Protein AF-A0A4U0V366-F1 (afdb_monomer_lite)

Organism: NCBI:txid329885

pLDDT: mean 86.23, std 10.23, range [53.16, 95.81]

Secondary structure (DSSP, 8-state):
-----TT--HHHHHHHHHHHHHHHHH---TTHHHHHHHHHH-HHHHHHHHHHHHHHTSS-PPPHHHHHHHHHHHHHHHHHHHHHTT-HHHHHHHHHHHHHHS-HHHHHHHHHHHHHT-

Foldseek 3Di:
DAAEPPPDDPVLLCQQLLLLLLLVVLHPLPCLSLVLNCRHHNDVVSVVSNVVVVVVPPDDDDDPVVSLLSSLLSLLSNLVSCVVVVNPVSSVSSVVSSVVVDPPVSNVVSNVCVVVVD

Structure (mmCIF, N/CA/C/O backbone):
data_AF-A0A4U0V366-F1
#
_entry.id   AF-A0A4U0V366-F1
#
loop_
_atom_site.group_PDB
_atom_site.id
_atom_site.type_symbol
_atom_site.label_atom_id
_atom_site.label_alt_id
_atom_site.label_comp_id
_atom_site.label_asym_id
_atom_site.label_entity_id
_atom_site.label_seq_id
_atom_site.pdbx_PDB_ins_code
_atom_site.Cartn_x
_atom_site.Cartn_y
_atom_site.Cartn_z
_atom_site.occupancy
_atom_site.B_iso_or_equiv
_atom_site.auth_seq_id
_atom_site.auth_comp_id
_atom_site.auth_asym_id
_atom_site.auth_atom_id
_atom_site.pdbx_PDB_model_num
ATOM 1 N N . MET A 1 1 ? -13.901 3.287 -4.313 1.00 78.00 1 MET A N 1
ATOM 2 C CA . MET A 1 1 ? -13.009 4.392 -3.893 1.00 78.00 1 MET A CA 1
ATOM 3 C C . MET A 1 1 ? -12.447 4.038 -2.527 1.00 78.00 1 MET A C 1
ATOM 5 O O . MET A 1 1 ? -13.176 3.373 -1.798 1.00 78.00 1 MET A O 1
ATOM 9 N N . PRO A 1 2 ? -11.193 4.408 -2.212 1.00 88.31 2 PRO A N 1
ATOM 10 C CA . PRO A 1 2 ? -10.598 4.108 -0.915 1.00 88.31 2 PRO A CA 1
ATOM 11 C C . PRO A 1 2 ? -11.298 4.849 0.228 1.00 88.31 2 PRO A C 1
ATOM 13 O O . PRO A 1 2 ? -11.888 5.910 0.016 1.00 88.31 2 PRO A O 1
ATOM 16 N N . THR A 1 3 ? -11.225 4.288 1.430 1.00 92.88 3 THR A N 1
ATOM 17 C CA . THR A 1 3 ? -11.846 4.803 2.656 1.00 92.88 3 THR A CA 1
ATOM 18 C C . THR A 1 3 ? -10.923 4.646 3.862 1.00 92.88 3 THR A C 1
ATOM 20 O O . THR A 1 3 ? -10.060 3.769 3.887 1.00 92.88 3 THR A O 1
ATOM 23 N N . ALA A 1 4 ? -11.126 5.484 4.880 1.00 92.50 4 ALA A N 1
ATOM 24 C CA . ALA A 1 4 ? -10.315 5.500 6.095 1.00 92.50 4 ALA A CA 1
ATOM 25 C C . ALA A 1 4 ? -10.361 4.175 6.879 1.00 92.50 4 ALA A C 1
ATOM 27 O O . ALA A 1 4 ? -11.420 3.566 7.030 1.00 92.50 4 ALA A O 1
ATOM 28 N N . LEU A 1 5 ? -9.224 3.781 7.462 1.00 89.50 5 LEU A N 1
ATOM 29 C CA . LEU A 1 5 ? -9.089 2.595 8.320 1.00 89.50 5 LEU A CA 1
ATOM 30 C C . LEU A 1 5 ? -9.497 2.898 9.770 1.00 89.50 5 LEU A C 1
ATOM 32 O O . LEU A 1 5 ? -8.682 2.857 10.699 1.00 89.50 5 LEU A O 1
ATOM 36 N N . SER A 1 6 ? -10.764 3.253 9.981 1.00 79.94 6 SER A N 1
ATOM 37 C CA . SER A 1 6 ? -11.245 3.767 11.272 1.00 79.94 6 SER A CA 1
ATOM 38 C C . SER A 1 6 ? -11.181 2.748 12.417 1.00 79.94 6 SER A C 1
ATOM 40 O O . SER A 1 6 ? -10.937 3.146 13.552 1.00 79.94 6 SER A O 1
ATOM 42 N N . ASN A 1 7 ? -11.331 1.452 12.127 1.00 83.69 7 ASN A N 1
ATOM 43 C CA . ASN A 1 7 ? -11.430 0.392 13.143 1.00 83.69 7 ASN A CA 1
ATOM 44 C C . ASN A 1 7 ? -10.159 -0.468 13.284 1.00 83.69 7 ASN A C 1
ATOM 46 O O . ASN A 1 7 ? -10.141 -1.415 14.068 1.00 83.69 7 ASN A O 1
ATOM 50 N N . ALA A 1 8 ? -9.097 -0.160 12.536 1.00 87.00 8 ALA A N 1
ATOM 51 C CA . ALA A 1 8 ? -7.850 -0.921 12.574 1.00 87.00 8 ALA A CA 1
ATOM 52 C C . ALA A 1 8 ? -6.995 -0.566 13.805 1.00 87.00 8 ALA A C 1
ATOM 54 O O . ALA A 1 8 ? -6.887 0.604 14.189 1.00 87.00 8 ALA A O 1
ATOM 55 N N . THR A 1 9 ? -6.329 -1.568 14.389 1.00 89.62 9 THR A N 1
ATOM 56 C CA . THR A 1 9 ? -5.337 -1.360 15.459 1.00 89.62 9 THR A CA 1
ATOM 57 C C . THR A 1 9 ? -4.125 -0.582 14.944 1.00 89.62 9 THR A C 1
ATOM 59 O O . THR A 1 9 ? -3.849 -0.574 13.744 1.00 89.62 9 THR A O 1
ATOM 62 N N . GLN A 1 10 ? -3.353 0.046 15.837 1.00 87.44 10 GLN A N 1
ATOM 63 C CA . GLN A 1 10 ? -2.150 0.780 15.425 1.00 87.44 10 GLN A CA 1
ATOM 64 C C . GLN A 1 10 ? -1.112 -0.131 14.752 1.00 87.44 10 GLN A C 1
ATOM 66 O O . GLN A 1 10 ? -0.520 0.248 13.748 1.00 87.44 10 GLN A O 1
ATOM 71 N N . GLU A 1 11 ? -0.941 -1.355 15.255 1.00 88.69 11 GLU A N 1
ATOM 72 C CA . GLU A 1 11 ? -0.074 -2.369 14.642 1.00 88.69 11 GLU A CA 1
ATOM 73 C C . GLU A 1 11 ? -0.494 -2.668 13.197 1.00 88.69 11 GLU A C 1
ATOM 75 O O . GLU A 1 11 ? 0.329 -2.648 12.283 1.00 88.69 11 GLU A O 1
ATOM 80 N N . THR A 1 12 ? -1.796 -2.855 12.975 1.00 88.44 12 THR A N 1
ATOM 81 C CA . THR A 1 12 ? -2.364 -3.073 11.641 1.00 88.44 12 THR A CA 1
ATOM 82 C C . THR A 1 12 ? -2.129 -1.873 10.733 1.00 88.44 12 THR A C 1
ATOM 84 O O . THR A 1 12 ? -1.743 -2.033 9.575 1.00 88.44 12 THR A O 1
ATOM 87 N N . LYS A 1 13 ? -2.347 -0.662 11.258 1.00 89.31 13 LYS A N 1
ATOM 88 C CA . LYS A 1 13 ? -2.121 0.573 10.508 1.00 89.31 13 LYS A CA 1
ATOM 89 C C . LYS A 1 13 ? -0.665 0.686 10.071 1.00 89.31 13 LYS A C 1
ATOM 91 O O . LYS A 1 13 ? -0.426 0.948 8.899 1.00 89.31 13 LYS A O 1
ATOM 96 N N . ASN A 1 14 ? 0.286 0.390 10.952 1.00 89.19 14 ASN A N 1
ATOM 97 C CA . ASN A 1 14 ? 1.713 0.393 10.625 1.00 89.19 14 ASN A CA 1
ATOM 98 C C . ASN A 1 14 ? 2.061 -0.683 9.579 1.00 89.19 14 ASN A C 1
ATOM 100 O O . ASN A 1 14 ? 2.765 -0.396 8.614 1.00 89.19 14 ASN A O 1
ATOM 104 N N . ALA A 1 15 ? 1.497 -1.891 9.696 1.00 88.12 15 ALA A N 1
ATOM 105 C CA . ALA A 1 15 ? 1.712 -2.985 8.741 1.00 88.12 15 ALA A CA 1
ATOM 106 C C . ALA A 1 15 ? 1.196 -2.696 7.314 1.00 88.12 15 ALA A C 1
ATOM 108 O O . ALA A 1 15 ? 1.554 -3.408 6.372 1.00 88.12 15 ALA A O 1
ATOM 109 N N . ILE A 1 16 ? 0.343 -1.679 7.148 1.00 92.75 16 ILE A N 1
ATOM 110 C CA . ILE A 1 16 ? -0.163 -1.205 5.853 1.00 92.75 16 ILE A CA 1
ATOM 111 C C . ILE A 1 16 ? 0.556 0.083 5.433 1.00 92.75 16 ILE A C 1
ATOM 113 O O . ILE A 1 16 ? 0.961 0.204 4.280 1.00 92.75 16 ILE A O 1
ATOM 117 N N . LEU A 1 17 ? 0.737 1.035 6.352 1.00 92.12 17 LEU A N 1
ATOM 118 C CA . LEU A 1 17 ? 1.331 2.341 6.076 1.00 92.12 17 LEU A CA 1
ATOM 119 C C . LEU A 1 17 ? 2.808 2.225 5.693 1.00 92.12 17 LEU A C 1
ATOM 121 O O . LEU A 1 17 ? 3.205 2.811 4.690 1.00 92.12 17 LEU A O 1
ATOM 125 N N . THR A 1 18 ? 3.605 1.441 6.425 1.00 89.44 18 THR A N 1
ATOM 126 C CA . THR A 1 18 ? 5.047 1.322 6.161 1.00 89.44 18 THR A CA 1
ATOM 127 C C . THR A 1 18 ? 5.326 0.846 4.729 1.00 89.44 18 THR A C 1
ATOM 129 O O . THR A 1 18 ? 6.006 1.571 4.007 1.00 89.44 18 THR A O 1
ATOM 132 N N . PRO A 1 19 ? 4.734 -0.257 4.219 1.00 90.06 19 PRO A N 1
ATOM 133 C CA . PRO A 1 19 ? 4.952 -0.658 2.828 1.00 90.06 19 PRO A CA 1
ATOM 134 C C . PRO A 1 19 ? 4.457 0.361 1.782 1.00 90.06 19 PRO A C 1
ATOM 136 O O . PRO A 1 19 ? 5.019 0.434 0.689 1.00 90.06 19 PRO A O 1
ATOM 139 N N . LEU A 1 20 ? 3.423 1.159 2.082 1.00 91.50 20 LEU A N 1
ATOM 140 C CA . LEU A 1 20 ? 2.951 2.216 1.177 1.00 91.50 20 LEU A CA 1
ATOM 141 C C . LEU A 1 20 ? 3.949 3.374 1.102 1.00 91.50 20 LEU A C 1
ATOM 143 O O . LEU A 1 20 ? 4.308 3.803 0.007 1.00 91.50 20 LEU A O 1
ATOM 147 N N . ILE A 1 21 ? 4.447 3.849 2.245 1.00 90.25 21 ILE A N 1
ATOM 148 C CA . ILE A 1 21 ? 5.492 4.879 2.269 1.00 90.25 21 ILE A CA 1
ATOM 149 C C . ILE A 1 21 ? 6.768 4.352 1.624 1.00 90.25 21 ILE A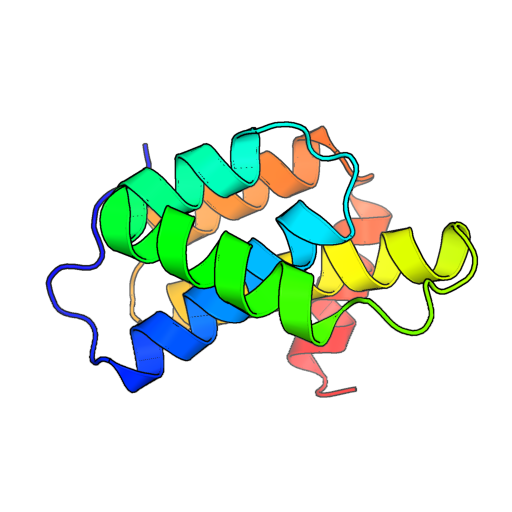 C 1
ATOM 151 O O . ILE A 1 21 ? 7.407 5.058 0.842 1.00 90.25 21 ILE A O 1
ATOM 155 N N . ASP A 1 22 ? 7.085 3.080 1.859 1.00 86.25 22 ASP A N 1
ATOM 156 C CA . ASP A 1 22 ? 8.225 2.434 1.242 1.00 86.25 22 ASP A CA 1
ATOM 157 C C . ASP A 1 22 ? 8.143 2.478 -0.281 1.00 86.25 22 ASP A C 1
ATOM 159 O O . ASP A 1 22 ? 9.132 2.805 -0.944 1.00 86.25 22 ASP A O 1
ATOM 163 N N . ALA A 1 23 ? 6.966 2.159 -0.817 1.00 87.50 23 ALA A N 1
ATOM 164 C CA . ALA A 1 23 ? 6.689 2.193 -2.239 1.00 87.50 23 ALA A CA 1
ATOM 165 C C . ALA A 1 23 ? 6.672 3.622 -2.798 1.00 87.50 23 ALA A C 1
ATOM 167 O O . ALA A 1 23 ? 7.149 3.838 -3.907 1.00 87.50 23 ALA A O 1
ATOM 168 N N . HIS A 1 24 ? 6.179 4.604 -2.040 1.00 88.94 24 HIS A N 1
ATOM 169 C CA . HIS A 1 24 ? 6.193 6.009 -2.446 1.00 88.94 24 HIS A CA 1
ATOM 170 C C . HIS A 1 24 ? 7.619 6.570 -2.534 1.00 88.94 24 HIS A C 1
ATOM 172 O O . HIS A 1 24 ? 7.973 7.199 -3.526 1.00 88.94 24 HIS A O 1
ATOM 178 N N . LEU A 1 25 ? 8.455 6.310 -1.527 1.00 85.25 25 LEU A N 1
ATOM 179 C CA . LEU A 1 25 ? 9.818 6.843 -1.460 1.00 85.25 25 LEU A CA 1
ATOM 180 C C . LEU A 1 25 ? 10.789 6.147 -2.427 1.00 85.25 25 LEU A C 1
ATOM 182 O O . LEU A 1 25 ? 11.729 6.780 -2.899 1.00 85.25 25 LEU A O 1
ATOM 186 N N . ASN A 1 26 ? 10.581 4.858 -2.711 1.00 82.12 26 ASN A N 1
ATOM 187 C CA . ASN A 1 26 ? 11.441 4.084 -3.619 1.00 82.12 26 ASN A CA 1
ATOM 188 C C . ASN A 1 26 ? 10.892 3.986 -5.048 1.00 82.12 26 ASN A C 1
ATOM 190 O O . ASN A 1 26 ? 11.609 3.568 -5.955 1.00 82.12 26 ASN A O 1
ATOM 194 N N . GLY A 1 27 ? 9.613 4.292 -5.248 1.00 75.25 27 GLY A N 1
ATOM 195 C CA . GLY A 1 27 ? 8.932 4.146 -6.525 1.00 75.25 27 GLY A CA 1
ATOM 196 C C . GLY A 1 27 ? 8.918 5.428 -7.345 1.00 75.25 27 GLY A C 1
ATOM 197 O O . GLY A 1 27 ? 9.143 6.534 -6.861 1.00 75.25 27 GLY A O 1
ATOM 198 N N . HIS A 1 28 ? 8.593 5.280 -8.625 1.00 71.12 28 HIS A N 1
ATOM 199 C CA . HIS A 1 28 ? 8.228 6.393 -9.507 1.00 71.12 28 HIS A CA 1
ATOM 200 C C . HIS A 1 28 ? 6.732 6.329 -9.837 1.00 71.12 28 HIS A C 1
ATOM 202 O O . HIS A 1 28 ? 6.318 6.570 -10.964 1.00 71.12 28 HIS A O 1
ATOM 208 N N . LEU A 1 29 ? 5.921 5.981 -8.832 1.00 71.44 29 LEU A N 1
ATOM 209 C CA . LEU A 1 29 ? 4.471 5.771 -8.939 1.00 71.44 29 LEU A CA 1
ATOM 210 C C . LEU A 1 29 ? 3.665 7.084 -8.909 1.00 71.44 29 LEU A C 1
ATOM 212 O O . LEU A 1 29 ? 2.441 7.067 -8.814 1.00 71.44 29 LEU A O 1
ATOM 216 N N . GLY A 1 30 ? 4.348 8.232 -8.941 1.00 70.62 30 GLY A N 1
ATOM 217 C CA . GLY A 1 30 ? 3.737 9.539 -8.714 1.00 70.62 30 GLY A CA 1
ATOM 218 C C . GLY A 1 30 ? 3.165 9.682 -7.298 1.00 70.62 30 GLY A C 1
ATOM 219 O O . GLY A 1 30 ? 3.618 9.031 -6.352 1.00 70.62 30 GLY A O 1
ATOM 220 N N . ASN A 1 31 ? 2.158 10.547 -7.157 1.00 85.56 31 ASN A N 1
ATOM 221 C CA . ASN A 1 31 ? 1.495 10.807 -5.875 1.00 85.56 31 ASN A CA 1
ATOM 222 C C . ASN A 1 31 ? 0.381 9.803 -5.545 1.00 85.56 31 ASN A C 1
ATOM 224 O O . ASN A 1 31 ? -0.113 9.831 -4.425 1.00 85.56 31 ASN A O 1
ATOM 228 N N . ASP A 1 32 ? 0.041 8.873 -6.447 1.00 88.94 32 ASP A N 1
ATOM 229 C CA . ASP A 1 32 ? -1.084 7.937 -6.281 1.00 88.94 32 ASP A CA 1
ATOM 230 C C . ASP A 1 32 ? -1.049 7.187 -4.936 1.00 88.94 32 ASP A C 1
ATOM 232 O O . ASP A 1 32 ? -2.072 7.021 -4.274 1.00 88.94 32 ASP A O 1
ATOM 236 N N . ILE A 1 33 ? 0.140 6.744 -4.514 1.00 91.25 33 ILE A N 1
ATOM 237 C CA . ILE A 1 33 ? 0.325 6.011 -3.253 1.00 91.25 33 ILE A CA 1
ATOM 238 C C . ILE A 1 33 ? 0.220 6.926 -2.034 1.00 91.25 33 ILE A C 1
ATOM 240 O O . ILE A 1 33 ? -0.339 6.520 -1.015 1.00 91.25 33 ILE A O 1
ATOM 244 N N . LEU A 1 34 ? 0.731 8.155 -2.130 1.00 91.12 34 LEU A N 1
ATOM 245 C CA . LEU A 1 34 ? 0.647 9.122 -1.040 1.00 91.12 34 LEU A CA 1
ATOM 246 C C . LEU A 1 34 ? -0.794 9.613 -0.856 1.00 91.12 34 LEU A C 1
ATOM 248 O O . LEU A 1 34 ? -1.267 9.712 0.276 1.00 91.12 34 LEU A O 1
ATOM 252 N N . ASP A 1 35 ? -1.515 9.839 -1.952 1.00 93.19 35 ASP A N 1
ATOM 253 C CA . ASP A 1 35 ? -2.933 10.195 -1.941 1.00 93.19 35 ASP A CA 1
ATOM 254 C C . ASP A 1 35 ? -3.768 9.055 -1.346 1.00 93.19 35 ASP A C 1
ATOM 256 O O . ASP A 1 35 ? -4.613 9.277 -0.477 1.00 93.19 35 ASP A O 1
ATOM 260 N N . PHE A 1 36 ? -3.480 7.809 -1.738 1.00 94.56 36 PHE A N 1
ATOM 261 C CA . PHE A 1 36 ? -4.107 6.626 -1.151 1.00 94.56 36 PHE A CA 1
ATOM 262 C C . PHE A 1 36 ? -3.837 6.530 0.358 1.00 94.56 36 PHE A C 1
ATOM 264 O O . PHE A 1 36 ? -4.777 6.422 1.144 1.00 94.56 36 PHE A O 1
ATOM 271 N N . ALA A 1 37 ? -2.577 6.641 0.791 1.00 93.12 37 ALA A N 1
ATOM 272 C CA . ALA A 1 37 ? -2.220 6.623 2.210 1.00 93.12 37 ALA A CA 1
ATOM 273 C C . ALA A 1 37 ? -2.917 7.756 2.989 1.00 93.12 37 ALA A C 1
ATOM 275 O O . ALA A 1 37 ? -3.444 7.534 4.079 1.00 93.12 37 ALA A O 1
ATOM 276 N N . THR A 1 38 ? -3.009 8.947 2.401 1.00 94.25 38 THR A N 1
ATOM 277 C CA . THR A 1 38 ? -3.712 10.090 2.993 1.00 94.25 38 THR A CA 1
ATOM 278 C C . THR A 1 38 ? -5.194 9.797 3.214 1.00 94.25 38 THR A C 1
ATOM 280 O O . THR A 1 38 ? -5.733 10.151 4.260 1.00 94.25 38 THR A O 1
ATOM 283 N N . VAL A 1 39 ? -5.859 9.102 2.286 1.00 95.25 39 VAL A N 1
ATOM 284 C CA . VAL A 1 39 ? -7.260 8.687 2.469 1.00 95.25 39 VAL A CA 1
ATOM 285 C C . VAL A 1 39 ? -7.407 7.661 3.599 1.00 95.25 39 VAL A C 1
ATOM 287 O O . VAL A 1 39 ? -8.347 7.754 4.389 1.00 95.25 39 VAL A O 1
ATOM 290 N N . LEU A 1 40 ? -6.496 6.688 3.695 1.00 93.06 40 LEU A N 1
ATOM 291 C CA . LEU A 1 40 ? -6.595 5.602 4.677 1.00 93.06 40 LEU A CA 1
ATOM 292 C C . LEU A 1 40 ? -6.270 6.057 6.110 1.00 93.06 40 LEU A C 1
ATOM 294 O O . LEU A 1 40 ? -6.919 5.600 7.056 1.00 93.06 40 LEU A O 1
ATOM 298 N N . PHE A 1 41 ? -5.272 6.931 6.269 1.00 93.50 41 PHE A N 1
ATOM 299 C CA . PHE A 1 41 ? -4.671 7.278 7.565 1.00 93.50 41 PHE A CA 1
ATOM 300 C C . PHE A 1 41 ? -4.827 8.752 7.959 1.00 93.50 41 PHE A C 1
ATOM 302 O O . PHE A 1 41 ? -4.627 9.093 9.124 1.00 93.50 41 PHE A O 1
ATOM 309 N N . GLY A 1 42 ? -5.208 9.614 7.016 1.00 92.62 42 GLY A N 1
ATOM 310 C CA . GLY A 1 42 ? -5.220 11.064 7.178 1.00 92.62 42 GLY A CA 1
ATOM 311 C C . GLY A 1 42 ? -3.878 11.713 6.829 1.00 92.62 42 GLY A C 1
ATOM 312 O O . GLY A 1 42 ? -2.817 11.093 6.909 1.00 92.62 42 GLY A O 1
ATOM 313 N N . THR A 1 43 ? -3.934 12.997 6.467 1.00 92.25 43 THR A N 1
ATOM 314 C CA . THR A 1 43 ? -2.785 13.779 5.979 1.00 92.25 43 THR A CA 1
ATOM 315 C C . THR A 1 43 ? -1.619 13.798 6.962 1.00 92.25 43 THR A C 1
ATOM 317 O O . THR A 1 43 ? -0.507 13.450 6.585 1.00 92.25 43 THR A O 1
ATOM 320 N N . ALA A 1 44 ? -1.874 14.118 8.235 1.00 90.25 44 ALA A N 1
ATOM 321 C CA . ALA A 1 44 ? -0.813 14.248 9.234 1.00 90.25 44 ALA A CA 1
ATOM 322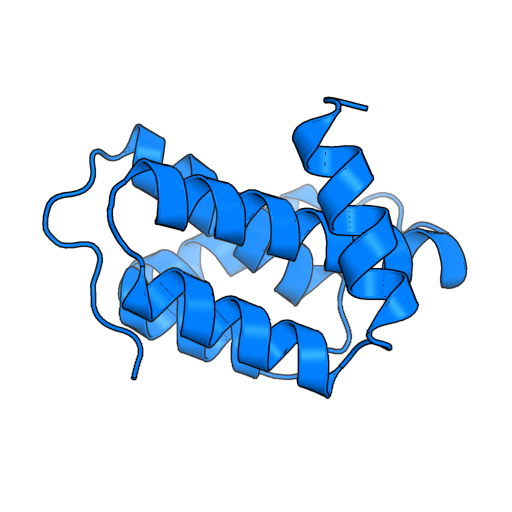 C C . ALA A 1 44 ? -0.007 12.948 9.420 1.00 90.25 44 ALA A C 1
ATOM 324 O O . ALA A 1 44 ? 1.217 12.986 9.484 1.00 90.25 44 ALA A O 1
ATOM 325 N N . ALA A 1 45 ? -0.684 11.795 9.459 1.00 88.88 45 ALA A N 1
ATOM 326 C CA . ALA A 1 45 ? -0.025 10.501 9.627 1.00 88.88 45 ALA A CA 1
ATOM 327 C C . ALA A 1 45 ? 0.806 10.113 8.393 1.00 88.88 45 ALA A C 1
ATOM 329 O O . ALA A 1 45 ? 1.917 9.604 8.532 1.00 88.88 45 ALA A O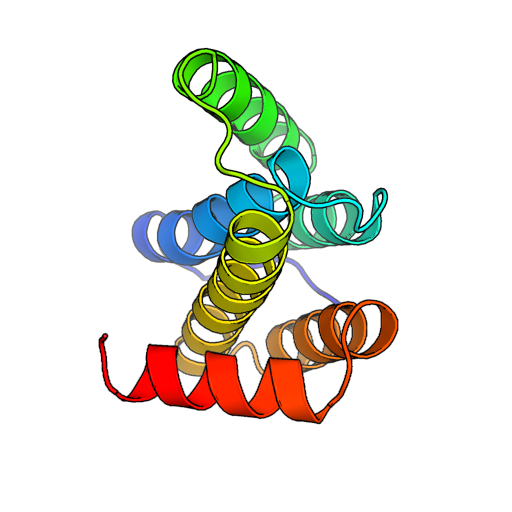 1
ATOM 330 N N . ALA A 1 46 ? 0.287 10.374 7.188 1.00 89.25 46 ALA A N 1
ATOM 331 C CA . ALA A 1 46 ? 1.004 10.100 5.947 1.00 89.25 46 ALA A CA 1
ATOM 332 C C . ALA A 1 46 ? 2.249 10.996 5.799 1.00 89.25 46 ALA A C 1
ATOM 334 O O . ALA A 1 46 ? 3.331 10.495 5.499 1.00 89.25 46 ALA A O 1
ATOM 335 N N . GLU A 1 47 ? 2.127 12.300 6.061 1.00 90.94 47 GLU A N 1
ATOM 336 C CA . GLU A 1 47 ? 3.245 13.254 5.987 1.00 90.94 47 GLU A CA 1
ATOM 337 C C . GLU A 1 47 ? 4.343 12.960 7.014 1.00 90.94 47 GLU A C 1
ATOM 339 O O . GLU A 1 47 ? 5.534 13.010 6.685 1.00 90.94 47 GLU A O 1
ATOM 344 N N . GLN A 1 48 ? 3.952 12.618 8.245 1.00 90.88 48 GLN A N 1
ATOM 345 C CA . GLN A 1 48 ? 4.894 12.216 9.283 1.00 90.88 48 GLN A CA 1
ATOM 346 C C . GLN A 1 48 ? 5.681 10.974 8.850 1.00 90.88 48 GLN A C 1
ATOM 348 O O . GLN A 1 48 ? 6.909 11.002 8.854 1.00 90.88 48 GLN A O 1
ATOM 353 N N . ALA A 1 49 ? 4.995 9.927 8.383 1.00 88.56 49 ALA A N 1
ATOM 354 C CA . ALA A 1 49 ? 5.645 8.690 7.959 1.00 88.56 49 ALA A CA 1
ATOM 355 C C . ALA A 1 49 ? 6.569 8.891 6.742 1.00 88.56 49 ALA A C 1
ATOM 357 O O . ALA A 1 49 ? 7.636 8.285 6.665 1.00 88.56 49 ALA A O 1
ATOM 358 N N . VAL A 1 50 ? 6.214 9.781 5.805 1.00 88.44 50 VAL A N 1
ATOM 359 C CA . VAL A 1 50 ? 7.112 10.185 4.706 1.00 88.44 50 VAL A CA 1
ATOM 360 C C . VAL A 1 50 ? 8.369 10.871 5.236 1.00 88.44 50 VAL A C 1
ATOM 362 O O . VAL A 1 50 ? 9.456 10.635 4.710 1.00 88.44 50 VAL A O 1
ATOM 365 N N . THR A 1 51 ? 8.231 11.738 6.237 1.00 87.69 51 THR A N 1
ATOM 366 C CA . THR A 1 51 ? 9.361 12.467 6.827 1.00 87.69 51 THR A CA 1
ATOM 367 C C . THR A 1 51 ? 10.309 11.504 7.536 1.00 87.69 51 THR A C 1
ATOM 369 O O . THR A 1 51 ? 11.492 11.475 7.204 1.00 87.69 51 THR A O 1
ATOM 372 N N . GLU A 1 52 ? 9.776 10.649 8.410 1.00 85.75 52 GLU A N 1
ATOM 373 C CA . GLU A 1 52 ? 10.533 9.614 9.128 1.00 85.75 52 GLU A CA 1
ATOM 374 C C . GLU A 1 52 ? 11.223 8.647 8.148 1.00 85.75 52 GLU A C 1
ATOM 376 O O . GLU A 1 52 ? 12.435 8.443 8.207 1.00 85.75 52 GLU A O 1
ATOM 381 N N . GLY A 1 53 ? 10.493 8.141 7.147 1.00 81.25 53 GLY A N 1
ATOM 382 C CA . GLY A 1 53 ? 11.045 7.226 6.147 1.00 81.25 53 GLY A CA 1
ATOM 383 C C . GLY A 1 53 ? 12.142 7.845 5.271 1.00 81.25 53 GLY A C 1
ATOM 384 O O . GLY A 1 53 ? 13.041 7.137 4.818 1.00 81.25 53 GLY A O 1
ATOM 385 N N . LYS A 1 54 ? 12.120 9.164 5.025 1.00 79.81 54 LYS A N 1
ATOM 386 C CA . LYS A 1 54 ? 13.210 9.862 4.314 1.00 79.81 54 LYS A CA 1
ATOM 387 C C . LYS A 1 54 ? 14.484 9.943 5.149 1.00 79.81 54 LYS A C 1
ATOM 389 O O . LYS A 1 54 ? 15.572 9.844 4.582 1.00 79.81 54 LYS A O 1
ATOM 394 N N . GLU A 1 55 ? 14.356 10.143 6.457 1.00 76.25 55 GLU A N 1
ATOM 395 C CA . GLU A 1 55 ? 15.498 10.200 7.372 1.00 76.25 55 GLU A CA 1
ATOM 396 C C . GLU A 1 55 ? 16.185 8.834 7.477 1.00 76.25 55 GLU A C 1
ATOM 398 O O . GLU A 1 55 ? 17.409 8.759 7.372 1.00 76.25 55 GLU A O 1
ATOM 403 N N . GLU A 1 56 ? 15.405 7.754 7.559 1.00 69.44 56 GLU A N 1
ATOM 404 C CA . GLU A 1 56 ? 15.915 6.376 7.608 1.00 69.44 56 GLU A CA 1
ATOM 405 C C . GLU A 1 56 ? 16.601 5.932 6.304 1.00 69.44 56 GLU A C 1
ATOM 407 O O . GLU A 1 56 ? 17.546 5.145 6.324 1.00 69.44 56 GLU A O 1
ATOM 412 N N . ARG A 1 57 ? 16.159 6.446 5.149 1.00 67.38 57 ARG A N 1
ATOM 413 C CA . ARG A 1 57 ? 16.590 5.991 3.810 1.00 67.38 57 ARG A CA 1
ATOM 414 C C . ARG A 1 57 ? 17.698 6.811 3.173 1.00 67.38 57 ARG A C 1
ATOM 416 O O . ARG A 1 57 ? 17.987 6.653 1.986 1.00 67.38 57 ARG A O 1
ATOM 423 N N . ARG A 1 58 ? 18.353 7.678 3.942 1.00 57.75 58 ARG A N 1
ATOM 424 C CA . ARG A 1 58 ? 19.492 8.459 3.445 1.00 57.75 58 ARG A CA 1
ATOM 425 C C . ARG A 1 58 ? 20.688 7.578 3.036 1.00 57.75 58 ARG A C 1
ATOM 427 O O . ARG A 1 58 ? 21.609 8.080 2.393 1.00 57.75 58 ARG A O 1
ATOM 434 N N . GLU A 1 59 ? 20.663 6.278 3.337 1.00 53.16 59 GLU A N 1
ATOM 435 C CA . GLU A 1 59 ? 21.720 5.324 3.006 1.00 53.16 59 GLU A CA 1
ATOM 436 C C . GLU A 1 59 ? 21.234 4.196 2.066 1.00 53.16 59 GLU A C 1
ATOM 438 O O . GLU A 1 59 ? 20.273 3.489 2.347 1.00 53.16 59 GLU A O 1
ATOM 443 N N . ALA A 1 60 ? 21.957 4.038 0.947 1.00 54.81 60 ALA A N 1
ATOM 444 C CA . ALA A 1 60 ? 21.898 2.965 -0.060 1.00 54.81 60 ALA A CA 1
ATOM 445 C C . ALA A 1 60 ? 20.589 2.787 -0.872 1.00 54.81 60 ALA A C 1
ATOM 447 O O . ALA A 1 60 ? 19.728 1.973 -0.549 1.00 54.81 60 ALA A O 1
ATOM 448 N N . MET A 1 61 ? 20.508 3.438 -2.044 1.00 57.03 61 MET A N 1
ATOM 449 C CA . MET A 1 61 ? 19.533 3.064 -3.082 1.00 57.03 61 MET A CA 1
ATOM 450 C C . MET A 1 61 ? 20.031 1.837 -3.880 1.00 57.03 61 MET A C 1
ATOM 452 O O . MET A 1 61 ? 21.146 1.874 -4.409 1.00 57.03 61 MET A O 1
ATOM 456 N N . PRO A 1 62 ? 19.235 0.759 -4.008 1.00 59.25 62 PRO A N 1
ATOM 457 C CA . PRO A 1 62 ? 19.546 -0.373 -4.881 1.00 59.25 62 PRO A CA 1
ATOM 458 C C . PRO A 1 62 ? 19.572 0.017 -6.369 1.00 59.25 62 PRO A C 1
ATOM 460 O O . PRO A 1 62 ? 18.986 1.017 -6.776 1.00 59.25 62 PRO A O 1
ATOM 463 N N . ALA A 1 63 ? 20.180 -0.825 -7.214 1.00 62.44 63 ALA A N 1
ATOM 464 C CA . ALA A 1 63 ? 20.118 -0.671 -8.670 1.00 62.44 63 ALA A CA 1
ATOM 465 C C . ALA A 1 63 ? 18.663 -0.713 -9.200 1.00 62.44 63 ALA A C 1
ATOM 467 O O . ALA A 1 63 ? 17.845 -1.506 -8.725 1.00 62.44 63 ALA A O 1
ATOM 468 N N . ASN A 1 64 ? 18.364 0.088 -10.233 1.00 63.66 64 ASN A N 1
ATOM 469 C CA . ASN A 1 64 ? 17.002 0.387 -10.715 1.00 63.66 64 ASN A CA 1
ATOM 470 C C . ASN A 1 64 ? 16.081 -0.832 -10.948 1.00 63.66 64 ASN A C 1
ATOM 472 O O . ASN A 1 64 ? 14.887 -0.745 -10.680 1.00 63.66 64 ASN A O 1
ATOM 476 N N . GLY A 1 65 ? 16.594 -1.974 -11.423 1.00 60.56 65 GLY A N 1
ATOM 477 C CA . GLY A 1 65 ? 15.769 -3.173 -11.657 1.00 60.56 65 GLY A CA 1
ATOM 478 C C . GLY A 1 65 ? 15.302 -3.870 -10.371 1.00 60.56 65 GLY A C 1
ATOM 479 O O . GLY A 1 65 ? 14.149 -4.280 -10.269 1.00 60.56 65 GLY A O 1
ATOM 480 N N . ALA A 1 66 ? 16.169 -3.951 -9.357 1.00 73.31 66 ALA A N 1
ATOM 481 C CA . ALA A 1 66 ? 15.818 -4.502 -8.046 1.00 73.31 66 ALA A CA 1
ATOM 482 C C . ALA A 1 66 ? 14.854 -3.577 -7.282 1.00 73.31 66 ALA A C 1
ATOM 484 O O . ALA A 1 66 ? 13.990 -4.044 -6.542 1.00 73.31 66 ALA A O 1
ATOM 485 N N . LEU A 1 67 ? 14.970 -2.266 -7.517 1.00 75.94 67 LEU A N 1
ATOM 486 C CA . LEU A 1 67 ? 14.093 -1.245 -6.951 1.00 75.94 67 LEU A CA 1
ATOM 487 C C . LEU A 1 67 ? 12.636 -1.425 -7.413 1.00 75.94 67 LEU A C 1
ATOM 489 O O . LEU A 1 67 ? 11.726 -1.402 -6.591 1.00 75.94 67 LEU A O 1
ATOM 493 N N . VAL A 1 68 ? 12.419 -1.679 -8.707 1.00 77.75 68 VAL A N 1
ATOM 494 C CA . VAL A 1 68 ? 11.087 -1.904 -9.300 1.00 77.75 68 VAL A CA 1
ATOM 495 C C . VAL A 1 68 ? 10.363 -3.090 -8.656 1.00 77.75 68 VAL A C 1
ATOM 497 O O . VAL A 1 68 ? 9.213 -2.946 -8.235 1.00 77.75 68 VAL A O 1
ATOM 500 N N . MET A 1 69 ? 11.039 -4.238 -8.533 1.00 83.38 69 MET A N 1
ATOM 501 C CA . MET A 1 69 ? 10.467 -5.444 -7.915 1.00 83.38 69 MET A CA 1
ATOM 502 C C . MET A 1 69 ? 10.160 -5.218 -6.433 1.00 83.38 69 MET A C 1
ATOM 504 O O . MET A 1 69 ? 9.070 -5.542 -5.966 1.00 83.38 69 MET A O 1
ATOM 508 N N . MET A 1 70 ? 11.080 -4.578 -5.703 1.00 83.94 70 MET A N 1
ATOM 509 C CA . MET A 1 70 ? 10.891 -4.251 -4.289 1.00 83.94 70 MET A CA 1
ATOM 510 C C . MET A 1 70 ? 9.670 -3.351 -4.060 1.00 83.94 70 MET A C 1
ATOM 512 O O . MET A 1 70 ? 8.889 -3.607 -3.146 1.00 83.94 70 MET A O 1
ATOM 516 N N . VAL A 1 71 ? 9.474 -2.322 -4.890 1.00 88.56 71 VAL A N 1
ATOM 517 C CA . VAL A 1 71 ? 8.323 -1.413 -4.773 1.00 88.56 71 VAL A CA 1
ATOM 518 C C . VAL A 1 71 ? 7.017 -2.163 -5.026 1.00 88.56 71 VAL A C 1
ATOM 520 O O . VAL A 1 71 ? 6.096 -2.066 -4.215 1.00 88.56 71 VAL A O 1
ATOM 523 N N . CYS A 1 72 ? 6.944 -2.957 -6.100 1.00 91.19 72 CYS A N 1
ATOM 524 C CA . CYS A 1 72 ? 5.760 -3.763 -6.395 1.00 91.19 72 CYS A CA 1
ATOM 525 C C . CYS A 1 72 ? 5.447 -4.736 -5.243 1.00 91.19 72 CYS A C 1
ATOM 527 O O . CYS A 1 72 ? 4.313 -4.791 -4.764 1.00 91.19 72 CYS A O 1
ATOM 529 N N . ARG A 1 73 ? 6.467 -5.414 -4.701 1.00 90.94 73 ARG A N 1
ATOM 530 C CA . ARG A 1 73 ? 6.339 -6.298 -3.534 1.00 90.94 73 ARG A CA 1
ATOM 531 C C . ARG A 1 73 ? 5.799 -5.576 -2.302 1.00 90.94 73 ARG A C 1
ATOM 533 O O . ARG A 1 73 ? 4.936 -6.118 -1.611 1.00 90.94 73 ARG A O 1
ATOM 540 N N . SER A 1 74 ? 6.262 -4.358 -2.024 1.00 91.38 74 SER A N 1
ATOM 541 C CA . SER A 1 74 ? 5.743 -3.551 -0.914 1.00 91.38 74 SER A CA 1
ATOM 542 C C . SER A 1 74 ? 4.257 -3.221 -1.086 1.00 91.38 74 SER A C 1
ATOM 544 O O . SER A 1 74 ? 3.492 -3.363 -0.130 1.00 91.38 74 SER A O 1
ATOM 546 N N . LEU A 1 75 ? 3.808 -2.900 -2.305 1.00 93.88 75 LEU A N 1
ATOM 547 C CA . LEU A 1 75 ? 2.376 -2.733 -2.583 1.00 93.88 75 LEU A CA 1
ATOM 548 C C . LEU A 1 75 ? 1.593 -4.028 -2.335 1.00 93.88 75 LEU A C 1
ATOM 550 O O . LEU A 1 75 ? 0.516 -3.989 -1.742 1.00 93.88 75 LEU A O 1
ATOM 554 N N . MET A 1 76 ? 2.133 -5.183 -2.739 1.00 94.88 76 MET A N 1
ATOM 555 C CA . MET A 1 76 ? 1.471 -6.478 -2.537 1.00 94.88 76 MET A CA 1
ATOM 556 C C . MET A 1 76 ? 1.391 -6.868 -1.052 1.00 94.88 76 MET A C 1
ATOM 558 O O . MET A 1 76 ? 0.388 -7.431 -0.611 1.00 94.88 76 MET A O 1
ATOM 562 N N . ARG A 1 77 ? 2.389 -6.498 -0.240 1.00 93.06 77 ARG A N 1
ATOM 563 C CA . ARG A 1 77 ? 2.332 -6.642 1.226 1.00 93.06 77 ARG A CA 1
ATOM 564 C C . ARG A 1 77 ? 1.202 -5.811 1.829 1.00 93.06 77 ARG A C 1
ATOM 566 O O . ARG A 1 77 ? 0.396 -6.357 2.579 1.00 93.06 77 ARG A O 1
ATOM 573 N N . ALA A 1 78 ? 1.096 -4.533 1.460 1.00 93.94 78 ALA A N 1
ATOM 574 C CA . ALA A 1 78 ? -0.003 -3.675 1.909 1.00 93.94 78 ALA A CA 1
ATOM 575 C C . ALA A 1 78 ? -1.372 -4.203 1.443 1.00 93.94 78 ALA A C 1
ATOM 577 O O . ALA A 1 78 ? -2.316 -4.230 2.232 1.00 93.94 78 ALA A O 1
ATOM 578 N N . TYR A 1 79 ? -1.470 -4.702 0.207 1.00 95.44 79 TYR A N 1
ATOM 579 C CA . TYR A 1 79 ? -2.678 -5.341 -0.321 1.00 95.44 79 TYR A CA 1
ATOM 580 C C . TYR A 1 79 ? -3.124 -6.526 0.546 1.00 95.44 79 TYR A C 1
ATOM 582 O O . TYR A 1 79 ? -4.282 -6.595 0.960 1.00 95.44 79 TYR A O 1
ATOM 590 N N . ILE A 1 80 ? -2.212 -7.447 0.873 1.00 93.88 80 ILE A N 1
ATOM 591 C CA . ILE A 1 80 ? -2.537 -8.611 1.708 1.00 93.88 80 ILE A CA 1
ATOM 592 C C . ILE A 1 80 ? -2.926 -8.179 3.121 1.00 93.88 80 ILE A C 1
ATOM 594 O O . ILE A 1 80 ? -3.878 -8.727 3.680 1.00 93.88 80 ILE A O 1
ATOM 598 N N . SER A 1 81 ? -2.226 -7.197 3.694 1.00 93.38 81 SER A N 1
ATOM 599 C CA . SER A 1 81 ? -2.581 -6.642 5.000 1.00 93.38 81 SER A CA 1
ATOM 600 C C . SER A 1 81 ? -4.002 -6.072 4.993 1.00 93.38 81 SER A C 1
ATOM 602 O O . SER A 1 81 ? -4.771 -6.400 5.888 1.00 93.38 81 SER A O 1
ATOM 604 N N . LEU A 1 82 ? -4.404 -5.326 3.957 1.00 94.44 82 LEU A N 1
ATOM 605 C CA . LEU A 1 82 ? -5.781 -4.838 3.803 1.00 94.44 82 LEU A CA 1
ATOM 606 C C . LEU A 1 82 ? -6.794 -5.991 3.708 1.00 94.44 82 LEU A C 1
ATOM 608 O O . LEU A 1 82 ? -7.767 -6.028 4.461 1.00 94.44 82 LEU A O 1
ATOM 612 N N . ARG A 1 83 ? -6.537 -6.992 2.855 1.00 94.44 83 ARG A N 1
ATOM 613 C CA . ARG A 1 83 ? -7.412 -8.174 2.711 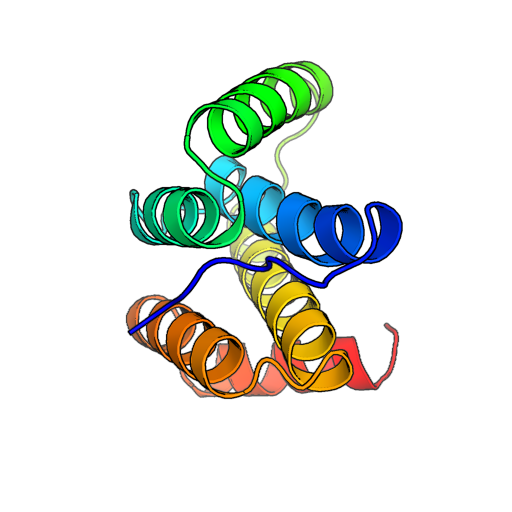1.00 94.44 83 ARG A CA 1
ATOM 614 C C . ARG A 1 83 ? -7.610 -8.915 4.038 1.00 94.44 83 ARG A C 1
ATOM 616 O O . ARG A 1 83 ? -8.731 -9.299 4.354 1.00 94.44 83 ARG A O 1
ATOM 623 N N . LYS A 1 84 ? -6.546 -9.095 4.830 1.00 91.94 84 LYS A N 1
ATOM 624 C CA . LYS A 1 84 ? -6.602 -9.770 6.143 1.00 91.94 84 LYS A CA 1
ATOM 625 C C . LYS A 1 84 ? -7.478 -9.039 7.162 1.00 91.94 84 LYS A C 1
ATOM 627 O O . LYS A 1 84 ? -7.977 -9.674 8.082 1.00 91.94 84 LYS A O 1
ATOM 632 N N . GLN A 1 85 ? -7.668 -7.736 6.989 1.00 90.06 85 GLN A N 1
ATOM 633 C CA . GLN A 1 85 ? -8.486 -6.896 7.865 1.00 90.06 85 GLN A CA 1
ATOM 634 C C . GLN A 1 85 ? -9.930 -6.747 7.369 1.00 90.06 85 GLN A C 1
ATOM 636 O O . GLN A 1 85 ? -10.712 -6.024 7.974 1.00 90.06 85 GLN A O 1
ATOM 641 N N . GLY A 1 86 ? -10.295 -7.417 6.269 1.00 91.69 86 GLY A N 1
ATOM 642 C CA . GLY A 1 86 ? -11.614 -7.277 5.646 1.00 91.69 86 GLY A CA 1
ATOM 643 C C . GLY A 1 86 ? -11.777 -6.002 4.811 1.00 91.69 86 GLY A C 1
ATOM 644 O O . GLY A 1 86 ? -12.881 -5.692 4.374 1.00 91.69 86 GLY A O 1
ATOM 645 N N . GLU A 1 87 ? -10.690 -5.277 4.541 1.00 93.44 87 GLU A N 1
ATOM 646 C CA . GLU A 1 87 ? -10.679 -4.008 3.804 1.00 93.44 87 GLU A CA 1
ATOM 647 C C . GLU A 1 87 ? -10.618 -4.249 2.285 1.00 93.44 87 GLU A C 1
ATOM 649 O O . GLU A 1 87 ? -9.724 -3.770 1.585 1.00 93.44 87 GLU A O 1
ATOM 654 N N . GLU A 1 88 ? -11.554 -5.043 1.756 1.00 94.19 88 GLU A N 1
ATOM 655 C CA . GLU A 1 88 ? -11.517 -5.517 0.365 1.00 94.19 88 GLU A CA 1
ATOM 656 C C . GLU A 1 88 ? -11.555 -4.372 -0.654 1.00 94.19 88 GLU A C 1
ATOM 658 O O . GLU A 1 88 ? -10.755 -4.354 -1.583 1.00 94.19 88 GLU A O 1
ATOM 663 N N . ALA A 1 89 ? -12.417 -3.371 -0.459 1.00 94.25 89 ALA A N 1
ATOM 664 C CA . ALA A 1 89 ? -12.517 -2.231 -1.374 1.00 94.25 89 ALA A CA 1
ATOM 665 C C . ALA A 1 89 ? -11.222 -1.399 -1.432 1.00 94.25 89 ALA A C 1
ATOM 667 O O . ALA A 1 89 ? -10.833 -0.918 -2.499 1.00 94.25 89 ALA A O 1
ATOM 668 N N . ASN A 1 90 ? -10.544 -1.250 -0.291 1.00 95.62 90 ASN A N 1
ATOM 669 C CA . ASN A 1 90 ? -9.246 -0.589 -0.201 1.00 95.62 90 ASN A CA 1
ATOM 670 C C . ASN A 1 90 ? -8.151 -1.430 -0.871 1.00 95.62 90 ASN A C 1
ATOM 672 O O . ASN A 1 90 ? -7.323 -0.887 -1.600 1.00 95.62 90 ASN A O 1
ATOM 676 N N . ALA A 1 91 ? -8.172 -2.752 -0.678 1.00 95.81 91 ALA A N 1
ATOM 677 C CA . ALA A 1 91 ? -7.239 -3.666 -1.327 1.00 95.81 91 ALA A CA 1
ATOM 678 C C . ALA A 1 91 ? -7.374 -3.622 -2.861 1.00 95.81 91 ALA A C 1
ATOM 680 O O . ALA A 1 91 ? -6.378 -3.446 -3.557 1.00 95.81 91 ALA A O 1
ATOM 681 N N . GLU A 1 92 ? -8.593 -3.693 -3.398 1.00 95.50 92 GLU A N 1
ATOM 682 C CA . GLU A 1 92 ? -8.834 -3.602 -4.847 1.00 95.50 92 GLU A CA 1
ATOM 683 C C . GLU A 1 92 ? -8.400 -2.246 -5.423 1.00 95.50 92 GLU A C 1
ATOM 685 O O . GLU A 1 92 ? -7.806 -2.177 -6.499 1.00 95.50 92 GLU A O 1
ATOM 690 N N . ALA A 1 93 ? -8.626 -1.151 -4.690 1.00 95.31 93 ALA A N 1
ATOM 691 C CA . ALA A 1 93 ? -8.142 0.165 -5.097 1.00 95.31 93 ALA A CA 1
ATOM 692 C C . ALA A 1 93 ? -6.604 0.218 -5.158 1.00 95.31 93 ALA A C 1
ATOM 694 O O . ALA A 1 93 ? -6.054 0.765 -6.113 1.00 95.31 93 ALA A O 1
ATOM 695 N N . LEU A 1 94 ? -5.911 -0.392 -4.191 1.00 94.75 94 LEU A N 1
ATOM 696 C CA . LEU A 1 94 ? -4.452 -0.490 -4.201 1.00 94.75 94 LEU A CA 1
ATOM 697 C C . LEU A 1 94 ? -3.940 -1.370 -5.351 1.00 94.75 94 LEU A C 1
ATOM 699 O O . LEU A 1 94 ? -2.961 -1.014 -6.010 1.00 94.75 94 LEU A O 1
ATOM 703 N N . ARG A 1 95 ? -4.620 -2.489 -5.636 1.00 93.00 95 ARG A N 1
ATOM 704 C CA . ARG A 1 95 ? -4.303 -3.356 -6.781 1.00 93.00 95 ARG A CA 1
ATOM 705 C C . ARG A 1 95 ? -4.433 -2.597 -8.099 1.00 93.00 95 ARG A C 1
ATOM 707 O O . ARG A 1 95 ? -3.527 -2.660 -8.921 1.00 93.00 95 ARG A O 1
ATOM 714 N N . ALA A 1 96 ? -5.491 -1.804 -8.254 1.00 93.12 96 ALA A N 1
ATOM 715 C CA . ALA A 1 96 ? -5.684 -0.969 -9.433 1.00 93.12 96 ALA A CA 1
ATOM 716 C C . ALA A 1 96 ? -4.594 0.106 -9.598 1.00 93.12 96 ALA A C 1
ATOM 718 O O . ALA A 1 96 ? -4.290 0.481 -10.727 1.00 93.12 96 ALA A O 1
ATOM 719 N N . ILE A 1 97 ? -3.995 0.612 -8.510 1.00 92.12 97 ILE A N 1
ATOM 720 C CA . ILE A 1 97 ? -2.811 1.483 -8.608 1.00 92.12 97 ILE A CA 1
ATOM 721 C C . ILE A 1 97 ? -1.627 0.671 -9.141 1.00 92.12 97 ILE A C 1
ATOM 723 O O . ILE A 1 97 ? -1.009 1.080 -10.118 1.00 92.12 97 ILE A O 1
ATOM 727 N N . ALA A 1 98 ? -1.339 -0.499 -8.565 1.00 91.44 98 ALA A N 1
ATOM 728 C CA . ALA A 1 98 ? -0.234 -1.342 -9.022 1.00 91.44 98 ALA A CA 1
ATOM 729 C C . ALA A 1 98 ? -0.360 -1.722 -10.512 1.00 91.44 98 ALA A C 1
ATOM 731 O O . ALA A 1 98 ? 0.606 -1.575 -11.257 1.00 91.44 98 ALA A O 1
ATOM 732 N N . ASP A 1 99 ? -1.552 -2.114 -10.967 1.00 90.62 99 ASP A N 1
ATOM 733 C CA . ASP A 1 99 ? -1.806 -2.521 -12.357 1.00 90.62 99 ASP A CA 1
ATOM 734 C C . ASP A 1 99 ? -1.659 -1.367 -13.378 1.00 90.62 99 ASP A C 1
ATOM 736 O O . ASP A 1 99 ? -1.481 -1.617 -14.569 1.00 90.62 99 ASP A O 1
ATOM 740 N N . LYS A 1 100 ? -1.711 -0.095 -12.946 1.00 91.00 100 LYS A N 1
ATOM 741 C CA . LYS A 1 100 ? -1.415 1.065 -13.816 1.00 91.00 100 LYS A CA 1
ATOM 742 C C . LYS A 1 100 ? 0.078 1.260 -14.054 1.00 91.00 100 LYS A C 1
ATOM 744 O O . LYS A 1 100 ? 0.463 1.812 -15.081 1.00 91.00 100 LYS A O 1
ATOM 749 N N . HIS A 1 101 ? 0.897 0.865 -13.083 1.00 88.69 101 HIS A N 1
ATOM 750 C CA . HIS A 1 101 ? 2.328 1.166 -13.053 1.00 88.69 101 HIS A CA 1
ATOM 751 C C . HIS A 1 101 ? 3.204 -0.048 -13.373 1.00 88.69 101 HIS A C 1
ATOM 753 O O . HIS A 1 101 ? 4.368 0.111 -13.734 1.00 88.69 101 HIS A O 1
ATOM 759 N N . TYR A 1 102 ? 2.651 -1.257 -13.275 1.00 89.81 102 TYR A N 1
ATOM 760 C CA . TYR A 1 102 ? 3.362 -2.510 -13.498 1.00 89.81 102 TYR A CA 1
ATOM 761 C C 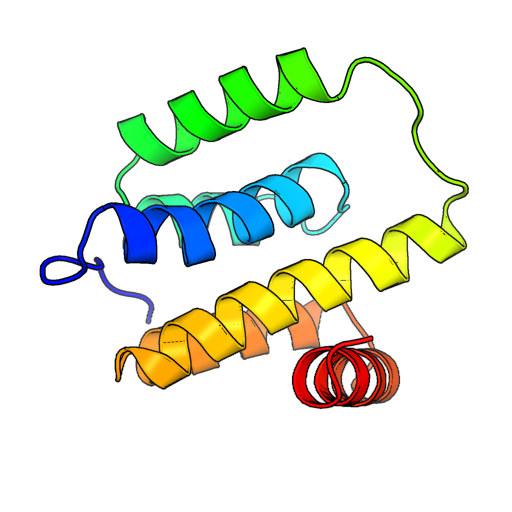. TYR A 1 102 ? 2.629 -3.411 -14.486 1.00 89.81 102 TYR A C 1
ATOM 763 O O . TYR A 1 102 ? 1.408 -3.376 -14.618 1.00 89.81 102 TYR A O 1
ATOM 771 N N . SER A 1 103 ? 3.392 -4.268 -15.168 1.00 90.69 103 SER A N 1
ATOM 772 C CA . SER A 1 103 ? 2.796 -5.328 -15.975 1.00 90.69 103 SER A CA 1
ATOM 773 C C . SER A 1 103 ? 2.074 -6.330 -15.074 1.00 90.69 103 SER A C 1
ATOM 775 O O . SER A 1 103 ? 2.523 -6.607 -13.961 1.00 90.69 103 SER A O 1
ATOM 777 N N . ARG A 1 104 ? 0.993 -6.932 -15.577 1.00 90.50 104 ARG A N 1
ATOM 778 C CA . ARG A 1 104 ? 0.261 -7.976 -14.849 1.00 90.50 104 ARG A CA 1
ATOM 779 C C . ARG A 1 104 ? 1.172 -9.121 -14.398 1.00 90.50 104 ARG A C 1
ATOM 781 O O . ARG A 1 104 ? 1.037 -9.589 -13.276 1.00 90.50 104 ARG A O 1
ATOM 788 N N . GLU A 1 105 ? 2.115 -9.526 -15.248 1.00 92.25 105 GLU A N 1
ATOM 789 C CA . GLU A 1 105 ? 3.108 -10.553 -14.922 1.00 92.25 105 GLU A CA 1
ATOM 790 C C . GLU A 1 105 ? 3.940 -10.159 -13.697 1.00 92.2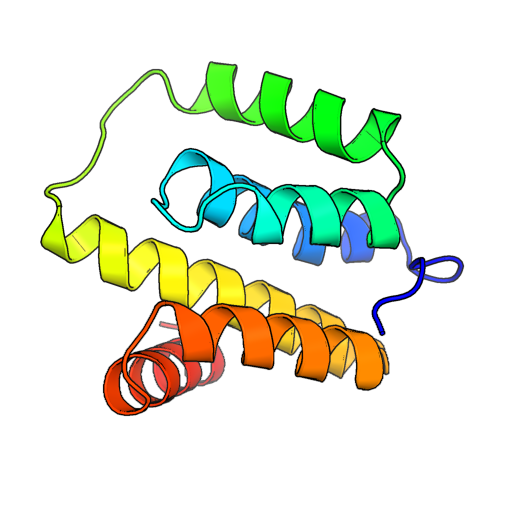5 105 GLU A C 1
ATOM 792 O O . GLU A 1 105 ? 4.050 -10.940 -12.758 1.00 92.25 105 GLU A O 1
ATOM 797 N N . THR A 1 106 ? 4.458 -8.926 -13.658 1.00 90.25 106 THR A N 1
ATOM 798 C CA . THR A 1 106 ? 5.209 -8.410 -12.503 1.00 90.25 106 THR A CA 1
ATOM 799 C C . THR A 1 106 ? 4.373 -8.458 -11.227 1.00 90.25 106 THR A C 1
ATOM 801 O O . THR A 1 106 ? 4.854 -8.920 -10.196 1.00 90.25 106 THR A O 1
ATOM 804 N N . VAL A 1 107 ? 3.116 -8.012 -11.292 1.00 90.94 107 VAL A N 1
ATOM 805 C CA . VAL A 1 107 ? 2.243 -7.993 -10.114 1.00 90.94 107 VAL A CA 1
ATOM 806 C C . VAL A 1 107 ? 1.924 -9.411 -9.634 1.00 90.94 107 VAL A C 1
ATOM 808 O O . VAL A 1 107 ? 1.939 -9.670 -8.432 1.00 90.94 107 VAL A O 1
ATOM 811 N N . ASP A 1 108 ? 1.667 -10.343 -10.551 1.00 91.56 108 ASP A N 1
ATOM 812 C CA . ASP A 1 108 ? 1.340 -11.730 -10.215 1.00 91.56 108 ASP A CA 1
ATOM 813 C C . ASP A 1 108 ? 2.554 -12.479 -9.631 1.00 91.56 108 ASP A C 1
ATOM 815 O O . ASP A 1 108 ? 2.399 -13.207 -8.646 1.00 91.56 108 ASP A O 1
ATOM 819 N N . VAL A 1 109 ? 3.765 -12.250 -10.161 1.00 92.12 109 VAL A N 1
ATOM 820 C CA . VAL A 1 109 ? 5.012 -12.805 -9.602 1.00 92.12 109 VAL A CA 1
ATOM 821 C C . VAL A 1 109 ? 5.260 -12.284 -8.188 1.00 92.12 109 VAL A C 1
ATOM 823 O O . VAL A 1 109 ? 5.435 -13.080 -7.266 1.00 92.12 109 VAL A O 1
ATOM 826 N N . GLU A 1 110 ? 5.226 -10.967 -7.977 1.00 91.88 110 GLU A N 1
ATOM 827 C CA . GLU A 1 110 ? 5.500 -10.413 -6.646 1.00 91.88 110 GLU A CA 1
ATOM 828 C C . GLU A 1 110 ? 4.399 -10.768 -5.638 1.00 91.88 110 GLU A C 1
ATOM 830 O O . GLU A 1 110 ? 4.690 -10.991 -4.464 1.00 91.88 110 GLU A O 1
ATOM 835 N N . MET A 1 111 ? 3.142 -10.899 -6.073 1.00 91.75 111 MET A N 1
ATOM 836 C CA . MET A 1 111 ? 2.067 -11.405 -5.217 1.00 91.75 111 MET A CA 1
ATOM 837 C C . MET A 1 111 ? 2.361 -12.830 -4.732 1.00 91.75 111 MET A C 1
ATOM 839 O O . MET A 1 111 ? 2.186 -13.125 -3.547 1.00 91.75 111 MET A O 1
ATOM 843 N N . ALA A 1 112 ? 2.830 -13.709 -5.622 1.00 91.25 112 ALA A N 1
ATOM 844 C CA . ALA A 1 112 ? 3.203 -15.069 -5.253 1.00 91.25 112 ALA A CA 1
ATOM 845 C C . ALA A 1 112 ? 4.355 -15.080 -4.234 1.00 91.25 112 ALA A C 1
ATOM 847 O O . ALA A 1 112 ? 4.276 -15.802 -3.240 1.00 91.25 112 ALA A O 1
ATOM 848 N N . GLU A 1 113 ? 5.376 -14.241 -4.423 1.00 89.06 113 GLU A N 1
ATOM 849 C CA . GLU A 1 113 ? 6.500 -14.102 -3.484 1.00 89.06 113 GLU A CA 1
ATOM 850 C C . GLU A 1 113 ? 6.036 -13.679 -2.080 1.00 89.06 113 GLU A C 1
ATOM 852 O O . GLU A 1 113 ? 6.440 -14.287 -1.084 1.00 89.06 113 GLU A O 1
ATOM 857 N N . VAL A 1 114 ? 5.121 -12.704 -1.979 1.00 88.81 114 VAL A N 1
ATOM 858 C CA . VAL A 1 114 ? 4.586 -12.277 -0.674 1.00 88.81 114 VAL A CA 1
ATOM 859 C C . VAL A 1 114 ? 3.780 -13.390 -0.000 1.00 88.81 114 VAL A C 1
ATOM 861 O O . VAL A 1 114 ? 3.901 -13.581 1.211 1.00 88.81 114 VAL A O 1
ATOM 864 N N . ILE A 1 115 ? 2.976 -14.145 -0.756 1.00 88.25 115 ILE A N 1
ATOM 865 C CA . ILE A 1 115 ? 2.192 -15.268 -0.215 1.00 88.25 115 ILE A CA 1
ATOM 866 C C . ILE A 1 115 ? 3.109 -16.402 0.264 1.00 88.25 115 ILE A C 1
ATOM 868 O O . ILE A 1 115 ? 2.847 -17.000 1.307 1.00 88.25 115 ILE A O 1
ATOM 872 N N . MET A 1 116 ? 4.189 -16.686 -0.469 1.00 86.12 116 MET A N 1
ATOM 873 C CA . MET A 1 116 ? 5.155 -17.737 -0.134 1.00 86.12 116 MET A CA 1
ATOM 874 C C . MET A 1 116 ? 6.113 -17.356 1.007 1.00 86.12 116 MET A C 1
ATOM 876 O O . MET A 1 116 ? 6.846 -18.222 1.488 1.00 86.12 116 MET A O 1
ATOM 880 N N . GLY A 1 117 ? 6.102 -16.098 1.460 1.00 70.56 117 GLY A N 1
ATOM 881 C CA . GLY A 1 117 ? 6.909 -15.626 2.586 1.00 70.56 117 GLY A CA 1
ATOM 882 C C . GLY A 1 117 ? 8.409 -15.549 2.291 1.00 70.56 117 GLY A C 1
ATOM 883 O O . GLY A 1 117 ? 9.203 -15.810 3.195 1.00 70.56 117 GLY A O 1
ATOM 884 N N . ARG A 1 118 ? 8.789 -15.234 1.044 1.00 53.88 118 ARG A N 1
ATOM 885 C CA . ARG A 1 118 ? 10.188 -15.087 0.608 1.00 53.88 118 ARG A CA 1
ATOM 886 C C . ARG A 1 118 ? 10.642 -13.628 0.486 1.00 53.88 118 ARG A C 1
ATOM 888 O O . ARG A 1 118 ? 9.859 -12.739 0.067 1.00 53.88 118 ARG A O 1
#

Sequence (118 aa):
MPTALSNATQETKNAILTPLIDAHLNGHLGNDILDFATVLFGTAAAEQAVTEGKEERREAMPANGALVMMVCRSLMRAYISLRKQGEEANAEALRAIADKHYSRETVDVEMAEVIMGR

Radius of gyration: 13.36 Å; chains: 1; bounding box: 35×32×31 Å